Protein AF-A0A9D8KXH6-F1 (afdb_monomer_lite)

Foldseek 3Di:
DPDPPVVVLVVVLVVLLCVLCVCCVVVNDVHSCVDPPHCLCVLLVVDPDDPVDPSVVSLVVQDPDSVRSSVRSRVVSVVVVVPPPPVVVVDDDDPDDDDPVVSVVVVVVDDPPPPPVDDPPVVVQPPQDPLVVLVVVDPDSVSSVVVSVVSRDDDDDDPDDDDD

Structure (mmCIF, N/CA/C/O backbone):
data_AF-A0A9D8KXH6-F1
#
_entry.id   AF-A0A9D8KXH6-F1
#
loop_
_atom_site.group_PDB
_atom_site.id
_atom_site.type_symbol
_atom_site.label_atom_id
_atom_site.label_alt_id
_atom_site.label_comp_id
_atom_site.label_asym_id
_atom_site.label_entity_id
_atom_site.label_seq_id
_atom_site.pdbx_PDB_ins_code
_atom_site.Cartn_x
_atom_site.Cartn_y
_atom_site.Cartn_z
_atom_site.occupancy
_atom_site.B_iso_or_equiv
_atom_site.auth_seq_id
_atom_site.auth_comp_id
_atom_site.auth_asym_id
_atom_site.auth_atom_id
_atom_site.pdbx_PDB_model_num
ATOM 1 N N . MET A 1 1 ? 18.728 8.832 24.523 1.00 39.53 1 MET A N 1
ATOM 2 C CA . MET A 1 1 ? 18.821 7.819 23.444 1.00 39.53 1 MET A CA 1
ATOM 3 C C . MET A 1 1 ? 17.409 7.507 22.945 1.00 39.53 1 MET A C 1
ATOM 5 O O . MET A 1 1 ? 16.686 6.833 23.654 1.00 39.53 1 MET A O 1
ATOM 9 N N . GLY A 1 2 ? 16.967 8.043 21.797 1.00 47.31 2 GLY A N 1
ATOM 10 C CA . GLY A 1 2 ? 15.569 7.872 21.335 1.00 47.31 2 GLY A CA 1
ATOM 11 C C . GLY A 1 2 ? 15.318 8.096 19.836 1.00 47.31 2 GLY A C 1
ATOM 12 O O . GLY A 1 2 ? 14.176 8.173 19.407 1.00 47.31 2 GLY A O 1
ATOM 13 N N . GLY A 1 3 ? 16.369 8.207 19.015 1.00 50.69 3 GLY A N 1
ATOM 14 C CA . GLY A 1 3 ? 16.232 8.560 17.594 1.00 50.69 3 GLY A CA 1
ATOM 15 C C . GLY A 1 3 ? 16.082 7.379 16.627 1.00 50.69 3 GLY A C 1
ATOM 16 O O . GLY A 1 3 ? 15.753 7.595 15.466 1.00 50.69 3 GLY A O 1
ATOM 17 N N . SER A 1 4 ? 16.328 6.135 17.061 1.00 55.81 4 SER A N 1
ATOM 18 C CA . SER A 1 4 ? 16.510 5.007 16.127 1.00 55.81 4 SER A CA 1
ATOM 19 C C . SER A 1 4 ? 15.205 4.332 15.664 1.00 55.81 4 SER A C 1
ATOM 21 O O . SER A 1 4 ? 15.138 3.762 14.577 1.00 55.81 4 SER A O 1
ATOM 23 N N . THR A 1 5 ? 14.133 4.418 16.453 1.00 57.97 5 THR A N 1
ATOM 24 C CA . THR A 1 5 ? 12.862 3.730 16.153 1.00 57.97 5 THR A CA 1
ATOM 25 C C . THR A 1 5 ? 12.001 4.508 15.151 1.00 57.97 5 THR A C 1
ATOM 27 O O . THR A 1 5 ? 11.384 3.919 14.265 1.00 57.97 5 THR A O 1
ATOM 30 N N . SER A 1 6 ? 12.028 5.843 15.225 1.00 67.31 6 SER A N 1
ATOM 31 C CA . SER A 1 6 ? 11.188 6.734 14.409 1.00 67.31 6 SER A CA 1
ATOM 32 C C . SER A 1 6 ? 11.516 6.667 12.909 1.00 67.31 6 SER A C 1
ATOM 34 O O . SER A 1 6 ? 10.619 6.567 12.069 1.00 67.31 6 SER A O 1
ATOM 36 N N . TRP A 1 7 ? 12.804 6.617 12.540 1.00 56.50 7 TRP A N 1
ATOM 37 C CA . TRP A 1 7 ? 13.190 6.549 11.126 1.00 56.50 7 TRP A CA 1
ATOM 38 C C . TRP A 1 7 ? 12.853 5.201 10.482 1.00 56.50 7 TRP A C 1
ATOM 40 O O . TRP A 1 7 ? 12.556 5.152 9.287 1.00 56.50 7 TRP A O 1
ATOM 50 N N . ARG A 1 8 ? 12.913 4.105 11.254 1.00 73.44 8 ARG A N 1
ATOM 51 C CA . ARG A 1 8 ? 12.590 2.752 10.775 1.00 73.44 8 ARG A CA 1
ATOM 52 C C . ARG A 1 8 ? 11.106 2.645 10.462 1.00 73.44 8 ARG A C 1
ATOM 54 O O . ARG A 1 8 ? 10.761 2.253 9.352 1.00 73.44 8 ARG A O 1
ATOM 61 N N . ALA A 1 9 ? 10.259 3.084 11.393 1.00 77.31 9 ALA A N 1
ATOM 62 C CA . ALA A 1 9 ? 8.813 3.120 11.204 1.00 77.31 9 ALA A CA 1
ATOM 63 C C . ALA A 1 9 ? 8.428 3.966 9.979 1.00 77.31 9 ALA A C 1
ATOM 65 O O . ALA A 1 9 ? 7.709 3.492 9.103 1.00 77.31 9 ALA A O 1
ATOM 66 N N . ARG A 1 10 ? 9.004 5.170 9.838 1.00 83.38 10 ARG A N 1
ATOM 67 C CA . ARG A 1 10 ? 8.739 6.034 8.677 1.00 83.38 10 ARG A CA 1
ATOM 68 C C . ARG A 1 10 ? 9.138 5.384 7.349 1.00 83.38 10 ARG A C 1
ATOM 70 O O . ARG A 1 10 ? 8.373 5.446 6.394 1.00 83.38 10 ARG A O 1
ATOM 77 N N . ARG A 1 11 ? 10.303 4.729 7.275 1.00 84.38 11 ARG A N 1
ATOM 78 C CA . ARG A 1 11 ? 10.751 4.029 6.054 1.00 84.38 11 ARG A CA 1
ATOM 79 C C . ARG A 1 11 ? 9.843 2.857 5.675 1.00 84.38 11 ARG A C 1
ATOM 81 O O . ARG A 1 11 ? 9.630 2.635 4.488 1.00 84.38 11 ARG A O 1
ATOM 88 N N . LEU A 1 12 ? 9.299 2.132 6.653 1.00 88.50 12 LEU A N 1
ATOM 89 C CA . LEU A 1 12 ? 8.360 1.036 6.394 1.00 88.50 12 LEU A CA 1
ATOM 90 C C . LEU A 1 12 ? 7.033 1.545 5.820 1.00 88.50 12 LEU A C 1
ATOM 92 O O . LEU A 1 12 ? 6.537 0.967 4.857 1.00 88.50 12 LEU A O 1
ATOM 96 N N . LEU A 1 13 ? 6.497 2.652 6.344 1.00 90.81 13 LEU A N 1
ATOM 97 C CA . LEU A 1 13 ? 5.281 3.273 5.803 1.00 90.81 13 LEU A CA 1
ATOM 98 C C . LEU A 1 13 ? 5.488 3.783 4.372 1.00 90.81 13 LEU A C 1
ATOM 100 O O . LEU A 1 13 ? 4.633 3.588 3.510 1.00 90.81 13 LEU A O 1
ATOM 104 N N . GLU A 1 14 ? 6.648 4.378 4.095 1.00 90.75 14 GLU A N 1
ATOM 105 C CA . GLU A 1 14 ? 7.029 4.797 2.743 1.00 90.75 14 GLU A CA 1
ATOM 106 C C . GLU A 1 14 ? 7.136 3.618 1.768 1.00 90.75 14 GLU A C 1
ATOM 108 O O . GLU A 1 14 ? 6.654 3.693 0.635 1.00 90.75 14 GLU A O 1
ATOM 113 N N . LEU A 1 15 ? 7.716 2.502 2.216 1.00 90.31 15 LEU A N 1
ATOM 114 C CA . LEU A 1 15 ? 7.793 1.278 1.425 1.00 90.31 15 LEU A CA 1
ATOM 115 C C . LEU A 1 15 ? 6.403 0.684 1.163 1.00 90.31 15 LEU A C 1
ATOM 117 O O . LEU A 1 15 ? 6.100 0.313 0.030 1.00 90.31 15 LEU A O 1
ATOM 121 N N . ALA A 1 16 ? 5.540 0.633 2.178 1.00 91.81 16 ALA A N 1
ATOM 122 C CA . ALA A 1 16 ? 4.171 0.153 2.026 1.00 91.81 16 ALA A CA 1
ATOM 123 C C . ALA A 1 16 ? 3.387 1.008 1.016 1.00 91.81 16 ALA A C 1
ATOM 125 O O . ALA A 1 16 ? 2.734 0.477 0.117 1.00 91.81 16 ALA A O 1
ATOM 126 N N . ARG A 1 17 ? 3.530 2.337 1.095 1.00 93.00 17 ARG A N 1
ATOM 127 C CA . ARG A 1 17 ? 2.966 3.274 0.114 1.00 93.00 17 ARG A CA 1
ATOM 128 C C . ARG A 1 17 ? 3.493 3.029 -1.295 1.00 93.00 17 ARG A C 1
ATOM 130 O O . ARG A 1 17 ? 2.720 3.085 -2.248 1.00 93.00 17 ARG A O 1
ATOM 137 N N . TYR A 1 18 ? 4.789 2.756 -1.445 1.00 91.38 18 TYR A N 1
ATOM 138 C CA . TYR A 1 18 ? 5.382 2.455 -2.747 1.00 91.38 18 TYR A CA 1
ATOM 139 C C . TYR A 1 18 ? 4.725 1.240 -3.411 1.00 91.38 18 TYR A C 1
ATOM 141 O O . TYR A 1 18 ? 4.363 1.330 -4.581 1.00 91.38 18 TYR A O 1
ATOM 149 N N . VAL A 1 19 ? 4.544 0.139 -2.672 1.00 92.12 19 VAL A N 1
ATOM 150 C CA . VAL A 1 19 ? 3.943 -1.100 -3.201 1.00 92.12 19 VAL A CA 1
ATOM 151 C C . VAL A 1 19 ? 2.544 -0.831 -3.752 1.00 92.12 19 VAL A C 1
ATOM 153 O O . VAL A 1 19 ? 2.246 -1.191 -4.888 1.00 92.12 19 VAL A O 1
ATOM 156 N N . VAL A 1 20 ? 1.721 -0.137 -2.967 1.00 95.12 20 VAL A N 1
ATOM 157 C CA . VAL A 1 20 ? 0.331 0.193 -3.306 1.00 95.12 20 VAL A CA 1
ATOM 158 C C . VAL A 1 20 ? 0.233 1.167 -4.489 1.00 95.12 20 VAL A C 1
ATOM 160 O O . VAL A 1 20 ? -0.671 1.053 -5.311 1.00 95.12 20 VAL A O 1
ATOM 163 N N . LEU A 1 21 ? 1.177 2.105 -4.625 1.00 94.12 21 LEU A N 1
ATOM 164 C CA . LEU A 1 21 ? 1.193 3.075 -5.727 1.00 94.12 21 LEU A CA 1
ATOM 165 C C . LEU A 1 21 ? 1.877 2.572 -7.002 1.00 94.12 21 LEU A C 1
ATOM 167 O O . LEU A 1 21 ? 1.741 3.211 -8.044 1.00 94.12 21 LEU A O 1
ATOM 171 N N . ASN A 1 22 ? 2.634 1.475 -6.957 1.00 93.38 22 ASN A N 1
ATOM 172 C CA . ASN A 1 22 ? 3.402 1.013 -8.114 1.00 93.38 22 ASN A CA 1
ATOM 173 C C . ASN A 1 22 ? 2.530 0.724 -9.358 1.00 93.38 22 ASN A C 1
ATOM 175 O O . ASN A 1 22 ? 2.894 1.193 -10.434 1.00 93.38 22 ASN A O 1
ATOM 179 N N . PRO A 1 23 ? 1.367 0.053 -9.250 1.00 93.19 23 PRO A N 1
ATOM 180 C CA . PRO A 1 23 ? 0.473 -0.178 -10.391 1.00 93.19 23 PRO A CA 1
ATOM 181 C C . PRO A 1 23 ? -0.093 1.113 -10.996 1.00 93.19 23 PRO A C 1
ATOM 183 O O . PRO A 1 23 ? -0.233 1.215 -12.214 1.00 93.19 23 PRO A O 1
ATOM 186 N N . VAL A 1 24 ? -0.364 2.119 -10.156 1.00 91.75 24 VAL A N 1
ATOM 187 C CA . VAL A 1 24 ? -0.815 3.449 -10.599 1.00 91.75 24 VAL A CA 1
ATOM 188 C C . VAL A 1 24 ? 0.308 4.161 -11.350 1.00 91.75 24 VAL A C 1
ATOM 190 O O . VAL A 1 24 ? 0.115 4.635 -12.465 1.00 91.75 24 VAL A O 1
ATOM 193 N N . ARG A 1 25 ? 1.519 4.172 -10.782 1.00 87.81 25 ARG A N 1
ATOM 194 C CA . ARG A 1 25 ? 2.711 4.786 -11.395 1.00 87.81 25 ARG A CA 1
ATOM 195 C C . ARG A 1 25 ? 3.135 4.096 -12.692 1.00 87.81 25 ARG A C 1
ATOM 197 O O . ARG A 1 25 ? 3.681 4.747 -13.572 1.00 87.81 25 ARG A O 1
ATOM 204 N N . ALA A 1 26 ? 2.879 2.797 -12.814 1.00 86.69 26 ALA A N 1
ATOM 205 C CA . ALA A 1 26 ? 3.100 2.033 -14.037 1.00 86.69 26 ALA A CA 1
ATOM 206 C C . ALA A 1 26 ? 1.993 2.236 -15.093 1.00 86.69 26 ALA A C 1
ATOM 208 O O . ALA A 1 26 ? 2.070 1.637 -16.163 1.00 86.69 26 ALA A O 1
ATOM 209 N N . GLY A 1 27 ? 0.958 3.036 -14.802 1.00 87.81 27 GLY A N 1
ATOM 210 C CA . GLY A 1 27 ? -0.163 3.287 -15.709 1.00 87.81 27 GLY A CA 1
ATOM 211 C C . GLY A 1 27 ? -1.090 2.086 -15.917 1.00 87.81 27 GLY A C 1
ATOM 212 O O . GLY A 1 27 ? -1.871 2.082 -16.863 1.00 87.81 27 GLY A O 1
ATOM 213 N N . MET A 1 28 ? -1.009 1.060 -15.063 1.00 91.31 28 MET A N 1
ATOM 214 C CA . MET A 1 28 ? -1.823 -0.157 -15.184 1.00 91.31 28 MET A CA 1
ATOM 215 C C . MET A 1 28 ? -3.248 0.053 -14.667 1.00 91.31 28 MET A C 1
ATOM 217 O O . MET A 1 28 ? -4.184 -0.566 -15.165 1.00 91.31 28 MET A O 1
ATOM 221 N N . VAL A 1 29 ? -3.409 0.919 -13.664 1.00 94.12 29 VAL A N 1
ATOM 222 C CA . VAL A 1 29 ? -4.696 1.246 -13.043 1.00 94.12 29 VAL A CA 1
ATOM 223 C C . VAL A 1 29 ? -4.777 2.728 -12.680 1.00 94.12 29 VAL A C 1
ATOM 225 O O . VAL A 1 29 ? -3.754 3.402 -12.561 1.00 94.12 29 VAL A O 1
ATOM 228 N N . ARG A 1 30 ? -5.995 3.249 -12.488 1.00 91.62 30 ARG A N 1
ATOM 229 C CA . ARG A 1 30 ? -6.229 4.671 -12.183 1.00 91.62 30 ARG A CA 1
ATOM 230 C C . ARG A 1 30 ? -6.040 4.994 -10.707 1.00 91.62 30 ARG A C 1
ATOM 232 O O . ARG A 1 30 ? -5.523 6.059 -10.375 1.00 91.62 30 ARG A O 1
ATOM 239 N N . THR A 1 31 ? -6.485 4.102 -9.832 1.00 93.56 31 THR A N 1
ATOM 240 C CA . THR A 1 31 ? -6.403 4.266 -8.383 1.00 93.56 31 THR A CA 1
ATOM 241 C C . THR A 1 31 ? -5.816 3.011 -7.740 1.00 93.56 31 THR A C 1
ATOM 243 O O . THR A 1 31 ? -5.875 1.932 -8.331 1.00 93.56 31 THR A O 1
ATOM 246 N N . PRO A 1 32 ? -5.251 3.102 -6.525 1.00 94.69 32 PRO A N 1
ATOM 247 C CA . PRO A 1 32 ? -4.698 1.922 -5.865 1.00 94.69 32 PRO A CA 1
ATOM 248 C C . PRO A 1 32 ? -5.746 0.848 -5.540 1.00 94.69 32 PRO A C 1
ATOM 250 O O . PRO A 1 32 ? -5.414 -0.334 -5.501 1.00 94.69 32 PRO A O 1
ATOM 253 N N . GLY A 1 33 ? -7.010 1.246 -5.348 1.00 95.81 33 GLY A N 1
ATOM 254 C CA . GLY A 1 33 ? -8.133 0.332 -5.112 1.00 95.81 33 GLY A CA 1
ATOM 255 C C . GLY A 1 33 ? -8.478 -0.552 -6.309 1.00 95.81 33 GLY A C 1
ATOM 256 O O . GLY A 1 33 ? -9.021 -1.635 -6.125 1.00 95.81 33 GLY A O 1
ATOM 257 N N . ASP A 1 34 ? -8.098 -0.141 -7.518 1.00 95.88 34 ASP A N 1
ATOM 258 C CA . ASP A 1 34 ? -8.355 -0.901 -8.743 1.00 95.88 34 ASP A CA 1
ATOM 259 C C . ASP A 1 34 ? -7.367 -2.069 -8.932 1.00 95.88 34 ASP A C 1
ATOM 261 O O . ASP A 1 34 ? -7.555 -2.898 -9.821 1.00 95.88 34 ASP A O 1
ATOM 265 N N . TRP A 1 35 ? -6.290 -2.142 -8.135 1.00 96.06 35 TRP A N 1
ATOM 266 C CA . TRP A 1 35 ? -5.290 -3.203 -8.251 1.00 96.06 35 TRP A CA 1
ATOM 267 C C . TRP A 1 35 ? -5.578 -4.376 -7.302 1.00 96.06 35 TRP A C 1
ATOM 269 O O . TRP A 1 35 ? -5.348 -4.255 -6.092 1.00 96.06 35 TRP A O 1
ATOM 279 N N . PRO A 1 36 ? -5.995 -5.548 -7.822 1.00 92.88 36 PRO A N 1
ATOM 280 C CA . PRO A 1 36 ? -6.414 -6.677 -6.989 1.00 92.88 36 PRO A CA 1
ATOM 281 C C . PRO A 1 36 ? -5.248 -7.379 -6.282 1.00 92.88 36 PRO A C 1
ATOM 283 O O . PRO A 1 36 ? -5.462 -8.102 -5.317 1.00 92.88 36 PRO A O 1
ATOM 286 N N . TRP A 1 37 ? -4.005 -7.185 -6.738 1.00 93.06 37 TRP A N 1
ATOM 287 C CA . TRP A 1 37 ? -2.822 -7.842 -6.166 1.00 93.06 37 TRP A CA 1
ATOM 288 C C . TRP A 1 37 ? -2.082 -6.945 -5.169 1.00 93.06 37 TRP A C 1
ATOM 290 O O . TRP A 1 37 ? -0.853 -6.946 -5.100 1.00 93.06 37 TRP A O 1
ATOM 300 N N . SER A 1 38 ? -2.834 -6.149 -4.411 1.00 93.12 38 SER A N 1
ATOM 301 C CA . SER A 1 38 ? -2.344 -5.437 -3.234 1.00 93.12 38 SER A CA 1
ATOM 302 C C . SER A 1 38 ? -3.283 -5.671 -2.059 1.00 93.12 38 SER A C 1
ATOM 304 O O . SER A 1 38 ? -4.459 -5.971 -2.231 1.00 93.12 38 SER A O 1
ATOM 306 N N . ASN A 1 39 ? -2.780 -5.466 -0.849 1.00 94.25 39 ASN A N 1
ATOM 307 C CA . ASN A 1 39 ? -3.594 -5.480 0.360 1.00 94.25 39 ASN A CA 1
ATOM 308 C C . ASN A 1 39 ? -4.330 -4.148 0.607 1.00 94.25 39 ASN A C 1
ATOM 310 O O . ASN A 1 39 ? -4.854 -3.947 1.703 1.00 94.25 39 ASN A O 1
ATOM 314 N N . TYR A 1 40 ? -4.341 -3.215 -0.355 1.00 95.94 40 TYR A N 1
ATOM 315 C CA . TYR A 1 40 ? -4.904 -1.878 -0.156 1.00 95.94 40 TYR A CA 1
ATOM 316 C C . TYR A 1 40 ? -6.397 -1.936 0.169 1.00 95.94 40 TYR A C 1
ATOM 318 O O . TYR A 1 40 ? -6.816 -1.331 1.147 1.00 95.94 40 TYR A O 1
ATOM 326 N N . ARG A 1 41 ? -7.175 -2.740 -0.564 1.00 96.44 41 ARG A N 1
ATOM 327 C CA . ARG A 1 41 ? -8.623 -2.906 -0.346 1.00 96.44 41 ARG A CA 1
ATOM 328 C C . ARG A 1 41 ? -8.934 -3.469 1.042 1.00 96.44 41 ARG A C 1
ATOM 330 O O . ARG A 1 41 ? -9.731 -2.891 1.770 1.00 96.44 41 ARG A O 1
ATOM 337 N N . ALA A 1 42 ? -8.218 -4.512 1.463 1.00 95.81 42 ALA A N 1
ATOM 338 C CA . ALA A 1 42 ? -8.319 -5.042 2.825 1.00 95.81 42 ALA A CA 1
ATOM 339 C C . ALA A 1 42 ? -7.926 -4.000 3.894 1.00 95.81 42 ALA A C 1
ATOM 341 O O . ALA A 1 42 ? -8.578 -3.893 4.926 1.00 95.81 42 ALA A O 1
ATOM 342 N N . THR A 1 43 ? -6.898 -3.183 3.633 1.00 96.00 43 THR A N 1
ATOM 343 C CA . THR A 1 43 ? -6.463 -2.106 4.548 1.00 96.00 43 THR A CA 1
ATOM 344 C C . THR A 1 43 ? -7.479 -0.959 4.620 1.00 96.00 43 THR A C 1
ATOM 346 O O . THR A 1 43 ? -7.607 -0.324 5.662 1.00 96.00 43 THR A O 1
ATOM 349 N N . MET A 1 44 ? -8.213 -0.704 3.535 1.00 96.25 44 MET A N 1
ATOM 350 C CA . MET A 1 44 ? -9.295 0.282 3.463 1.00 96.25 44 MET A CA 1
ATOM 351 C C . MET A 1 44 ? -10.624 -0.226 4.043 1.00 96.25 44 MET A C 1
ATOM 353 O O . MET A 1 44 ? -11.530 0.572 4.259 1.00 96.25 44 MET A O 1
ATOM 357 N N . GLY A 1 45 ? -10.734 -1.529 4.326 1.00 93.62 45 GLY A N 1
ATOM 358 C CA . GLY A 1 45 ? -11.978 -2.164 4.766 1.00 93.62 45 GLY A CA 1
ATOM 359 C C . GLY A 1 45 ? -12.937 -2.530 3.627 1.00 93.62 45 GLY A C 1
ATOM 360 O O . GLY A 1 45 ? -14.061 -2.941 3.895 1.00 93.62 45 GLY A O 1
ATOM 361 N N . ASP A 1 46 ? -12.497 -2.428 2.370 1.00 93.38 46 ASP A N 1
ATOM 362 C CA . ASP A 1 46 ? -13.291 -2.768 1.180 1.00 93.38 46 ASP A CA 1
ATOM 363 C C . ASP A 1 46 ? -13.345 -4.285 0.913 1.00 93.38 46 ASP A C 1
ATOM 365 O O . ASP A 1 46 ? -14.135 -4.756 0.094 1.00 93.38 46 ASP A O 1
ATOM 369 N N . GLU A 1 47 ? -12.479 -5.059 1.575 1.00 94.12 47 GLU A N 1
ATOM 370 C CA . GLU A 1 47 ? -12.419 -6.520 1.506 1.00 94.12 47 GLU A CA 1
ATOM 371 C C . GLU A 1 47 ? -12.156 -7.120 2.891 1.00 94.12 47 GLU A C 1
ATOM 373 O O . GLU A 1 47 ? -11.555 -6.488 3.764 1.00 94.12 47 GLU A O 1
ATOM 378 N N . SER A 1 48 ? -12.570 -8.376 3.085 1.00 92.44 48 SER A N 1
ATOM 379 C CA . SER A 1 48 ? -12.250 -9.127 4.299 1.00 92.44 48 SER A CA 1
ATOM 380 C C . SER A 1 48 ? -10.736 -9.224 4.477 1.00 92.44 48 SER A C 1
ATOM 382 O O . SER A 1 48 ? -10.027 -9.666 3.571 1.00 92.44 48 SER A O 1
ATOM 384 N N . THR A 1 49 ? -10.244 -8.857 5.655 1.00 93.25 49 THR A N 1
ATOM 385 C CA . THR A 1 49 ? -8.828 -8.996 6.003 1.00 93.25 49 THR A CA 1
ATOM 386 C C . THR A 1 49 ? -8.547 -10.440 6.436 1.00 93.25 49 THR A C 1
ATOM 388 O O . THR A 1 49 ? -9.169 -10.891 7.395 1.00 93.25 49 THR A O 1
ATOM 391 N N . PRO A 1 50 ? -7.635 -11.177 5.772 1.00 91.62 50 PRO A N 1
ATOM 392 C CA . PRO A 1 50 ? -7.209 -12.495 6.241 1.00 91.62 50 PRO A CA 1
ATOM 393 C C . PRO A 1 50 ? -6.466 -12.410 7.581 1.00 91.62 50 PRO A C 1
ATOM 395 O O . PRO A 1 50 ? -5.717 -11.461 7.795 1.00 91.62 50 PRO A O 1
ATOM 398 N N . ASP A 1 51 ? -6.560 -13.440 8.426 1.00 91.44 51 ASP A N 1
ATOM 399 C CA . ASP A 1 51 ? -5.953 -13.450 9.774 1.00 91.44 51 ASP A CA 1
ATOM 400 C C . ASP A 1 51 ? -4.429 -13.231 9.787 1.00 91.44 51 ASP A C 1
ATOM 402 O O . ASP A 1 51 ? -3.864 -12.713 10.748 1.00 91.44 51 ASP A O 1
ATOM 406 N N . TRP A 1 52 ? -3.740 -13.613 8.709 1.00 92.50 52 TRP A N 1
ATOM 407 C CA . TRP A 1 52 ? -2.294 -13.425 8.566 1.00 92.50 52 TRP A CA 1
ATOM 408 C C . TRP A 1 52 ? -1.902 -11.998 8.149 1.00 92.50 52 TRP A C 1
ATOM 410 O O . TRP A 1 52 ? -0.720 -11.648 8.187 1.00 92.50 52 TRP A O 1
ATOM 420 N N . LEU A 1 53 ? -2.860 -11.168 7.725 1.00 92.06 53 LEU A N 1
ATOM 421 C CA . LEU A 1 53 ? -2.615 -9.814 7.248 1.00 92.06 53 LEU A CA 1
ATOM 422 C C . LEU A 1 53 ? -2.789 -8.801 8.387 1.00 92.06 53 LEU A C 1
ATOM 424 O O . LEU A 1 53 ? -3.896 -8.452 8.785 1.00 92.06 53 LEU A O 1
ATOM 428 N N . ALA A 1 54 ? -1.674 -8.248 8.861 1.00 90.81 54 ALA A N 1
ATOM 429 C CA . ALA A 1 54 ? -1.660 -7.281 9.956 1.00 90.81 54 ALA A CA 1
ATOM 430 C C . ALA A 1 54 ? -2.033 -5.845 9.514 1.00 90.81 54 ALA A C 1
ATOM 432 O O . ALA A 1 54 ? -1.225 -4.920 9.636 1.00 90.81 54 ALA A O 1
ATOM 433 N N . THR A 1 55 ? -3.262 -5.626 9.029 1.00 93.25 55 THR A N 1
ATOM 434 C CA . THR A 1 55 ? -3.776 -4.267 8.751 1.00 93.25 55 THR A CA 1
ATOM 435 C C . THR A 1 55 ? -3.807 -3.353 9.990 1.00 93.25 55 THR A C 1
ATOM 437 O O . THR A 1 55 ? -3.477 -2.175 9.840 1.00 93.25 55 THR A O 1
ATOM 440 N N . PRO A 1 56 ? -4.060 -3.825 11.232 1.00 91.94 56 PRO A N 1
ATOM 441 C CA . PRO A 1 56 ? -4.050 -2.934 12.394 1.00 91.94 56 PRO A CA 1
ATOM 442 C C . PRO A 1 56 ? -2.671 -2.328 12.675 1.00 91.94 56 PRO A C 1
ATOM 444 O O . PRO A 1 56 ? -2.583 -1.191 13.126 1.00 91.94 56 PRO A O 1
ATOM 447 N N . TRP A 1 57 ? -1.588 -3.052 12.370 1.00 91.00 57 TRP A N 1
ATOM 448 C CA . TRP A 1 57 ? -0.225 -2.566 12.597 1.00 91.00 57 TRP A CA 1
ATOM 449 C C . TRP A 1 57 ? 0.144 -1.408 11.666 1.00 91.00 57 TRP A C 1
ATOM 451 O O . TRP A 1 57 ? 0.779 -0.448 12.097 1.00 91.00 57 TRP A O 1
ATOM 461 N N . ILE A 1 58 ? -0.250 -1.468 10.387 1.00 92.19 58 ILE A N 1
ATOM 462 C CA . ILE A 1 58 ? 0.007 -0.342 9.482 1.00 92.19 58 ILE A CA 1
ATOM 463 C C . ILE A 1 58 ? -0.876 0.853 9.853 1.00 92.19 58 ILE A C 1
ATOM 465 O O . ILE A 1 58 ? -0.392 1.982 9.859 1.00 92.19 58 ILE A O 1
ATOM 469 N N . LEU A 1 59 ? -2.136 0.600 10.224 1.00 95.00 59 LEU A N 1
ATOM 470 C CA . LEU A 1 59 ? -3.120 1.624 10.580 1.00 95.00 59 LEU A CA 1
ATOM 471 C C . LEU A 1 59 ? -2.817 2.305 11.923 1.00 95.00 59 LEU A C 1
ATOM 473 O O . LEU A 1 59 ? -3.071 3.500 12.053 1.00 95.00 59 LEU A O 1
ATOM 477 N N . SER A 1 60 ? -2.167 1.629 12.876 1.00 93.00 60 SER A N 1
ATOM 478 C CA . SER A 1 60 ? -1.765 2.245 14.152 1.00 93.00 60 SER A CA 1
ATOM 479 C C . SER A 1 60 ? -0.772 3.402 13.988 1.00 93.00 60 SER A C 1
ATOM 481 O O . SER A 1 60 ? -0.562 4.175 14.916 1.00 93.00 60 SER A O 1
ATOM 483 N N . GLY A 1 61 ? -0.137 3.536 12.818 1.00 90.62 61 GLY A N 1
ATOM 484 C CA . GLY A 1 61 ? 0.692 4.693 12.475 1.00 90.62 61 GLY A CA 1
ATOM 485 C C . GLY A 1 61 ? -0.090 5.935 12.027 1.00 90.62 61 GLY A C 1
ATOM 486 O O . GLY A 1 61 ? 0.533 6.969 11.788 1.00 90.62 61 GLY A O 1
ATOM 487 N N . PHE A 1 62 ? -1.417 5.845 11.877 1.00 94.56 62 PHE A N 1
ATOM 488 C CA . PHE A 1 62 ? -2.251 6.870 11.236 1.00 94.56 62 PHE A CA 1
ATOM 489 C C . PHE A 1 62 ? -3.392 7.412 12.105 1.00 94.56 62 PHE A C 1
ATOM 491 O O . PHE A 1 62 ? -3.955 8.449 11.756 1.00 94.56 62 PHE A O 1
ATOM 498 N N . GLY A 1 63 ? -3.731 6.762 13.217 1.00 92.06 63 GLY A N 1
ATOM 499 C CA . GLY A 1 63 ? -4.776 7.230 14.125 1.00 92.06 63 GLY A CA 1
ATOM 500 C C . GLY A 1 63 ? -4.997 6.291 15.307 1.00 92.06 63 GLY A C 1
ATOM 501 O O . GLY A 1 63 ? -4.512 5.160 15.307 1.00 92.06 63 GLY A O 1
ATOM 502 N N . GLU A 1 64 ? -5.729 6.776 16.309 1.00 91.62 64 GLU A N 1
ATOM 503 C CA . GLU A 1 64 ? -6.096 5.999 17.502 1.00 91.62 64 GLU A CA 1
ATOM 504 C C . GLU A 1 64 ? -7.350 5.155 17.265 1.00 91.62 64 GLU A C 1
ATOM 506 O O . GLU A 1 64 ? -7.481 4.056 17.805 1.00 91.62 64 GLU A O 1
ATOM 511 N N . THR A 1 65 ? -8.259 5.642 16.418 1.00 95.31 65 THR A N 1
ATOM 512 C CA . THR A 1 65 ? -9.457 4.910 16.011 1.00 95.31 65 THR A CA 1
ATOM 513 C C . THR A 1 65 ? -9.322 4.377 14.589 1.00 95.31 65 THR A C 1
ATOM 515 O O . THR A 1 65 ? -8.662 4.970 13.732 1.00 95.31 65 THR A O 1
ATOM 518 N N . MET A 1 66 ? -9.982 3.251 14.313 1.00 93.12 66 MET A N 1
ATOM 519 C CA . MET A 1 66 ? -9.922 2.622 12.993 1.00 93.12 66 MET A CA 1
ATOM 520 C C . MET A 1 66 ? -10.421 3.542 11.859 1.00 93.12 66 MET A C 1
ATOM 522 O O . MET A 1 66 ? -9.715 3.664 10.858 1.00 93.12 66 MET A O 1
ATOM 526 N N . PRO A 1 67 ? -11.565 4.250 11.989 1.00 95.00 67 PRO A N 1
ATOM 527 C CA . PRO A 1 67 ? -12.036 5.148 10.933 1.00 95.00 67 PRO A CA 1
ATOM 528 C C . PRO A 1 67 ? -11.060 6.296 10.640 1.00 95.00 67 PRO A C 1
ATOM 530 O O . PRO A 1 67 ? -10.802 6.616 9.478 1.00 95.00 67 PRO A O 1
ATOM 533 N N . GLU A 1 68 ? -10.477 6.895 11.682 1.00 96.44 68 GLU A N 1
ATOM 534 C CA . GLU A 1 68 ? -9.487 7.965 11.529 1.00 96.44 68 GLU A CA 1
ATOM 535 C C . GLU A 1 68 ? -8.208 7.457 10.870 1.00 96.44 68 GLU A C 1
ATOM 537 O O . GLU A 1 68 ? -7.702 8.091 9.9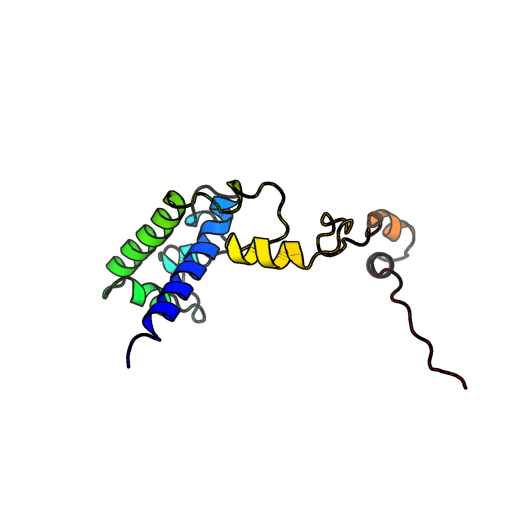40 1.00 96.44 68 GLU A O 1
ATOM 542 N N . ALA A 1 69 ? -7.715 6.298 11.315 1.00 96.31 69 ALA A N 1
ATOM 543 C CA . ALA A 1 69 ? -6.517 5.672 10.782 1.00 96.31 69 ALA A CA 1
ATOM 544 C C . ALA A 1 69 ? -6.664 5.323 9.297 1.00 96.31 69 ALA A C 1
ATOM 546 O O . ALA A 1 69 ? -5.776 5.638 8.505 1.00 96.31 69 ALA A O 1
ATOM 547 N N . VAL A 1 70 ? -7.798 4.741 8.892 1.00 96.56 70 VAL A N 1
ATOM 548 C CA . VAL A 1 70 ? -8.095 4.434 7.482 1.00 96.56 70 VAL A CA 1
ATOM 549 C C . VAL A 1 70 ? -8.144 5.715 6.648 1.00 96.56 70 VAL A C 1
ATOM 551 O O . VAL A 1 70 ? -7.506 5.801 5.594 1.00 96.56 70 VAL A O 1
ATOM 554 N N . ALA A 1 71 ? -8.831 6.754 7.132 1.00 96.62 71 ALA A N 1
ATOM 555 C CA . ALA A 1 71 ? -8.906 8.036 6.435 1.00 96.62 71 ALA A CA 1
ATOM 556 C C . ALA A 1 71 ? -7.521 8.698 6.288 1.00 96.62 71 ALA A C 1
ATOM 558 O O . ALA A 1 71 ? -7.183 9.225 5.224 1.00 96.62 71 ALA A O 1
ATOM 559 N N . ALA A 1 72 ? -6.697 8.663 7.336 1.00 96.50 72 ALA A N 1
ATOM 560 C CA . ALA A 1 72 ? -5.345 9.209 7.323 1.00 96.50 72 ALA A CA 1
ATOM 561 C C . ALA A 1 72 ? -4.382 8.392 6.442 1.00 96.50 72 ALA A C 1
ATOM 563 O O . ALA A 1 72 ? -3.605 8.989 5.692 1.00 96.50 72 ALA A O 1
ATOM 564 N N . TYR A 1 73 ? -4.479 7.061 6.447 1.00 96.19 73 TYR A N 1
ATOM 565 C CA . TYR A 1 73 ? -3.722 6.183 5.553 1.00 96.19 73 TYR A CA 1
ATOM 566 C C . TYR A 1 73 ? -4.066 6.440 4.081 1.00 96.19 73 TYR A C 1
ATOM 568 O O . TYR A 1 73 ? -3.171 6.618 3.251 1.00 96.19 73 TYR A O 1
ATOM 576 N N . SER A 1 74 ? -5.356 6.554 3.755 1.00 95.44 74 SER A N 1
ATOM 577 C CA . SER A 1 74 ? -5.815 6.875 2.400 1.00 95.44 74 SER A CA 1
ATOM 578 C C . SER A 1 74 ? -5.258 8.211 1.900 1.00 95.44 74 SER A C 1
ATOM 580 O O . SER A 1 74 ? -4.720 8.294 0.788 1.00 95.44 74 SER A O 1
ATOM 582 N N . ARG A 1 75 ? -5.284 9.251 2.749 1.00 95.25 75 ARG A N 1
ATOM 583 C CA . ARG A 1 75 ? -4.646 10.542 2.443 1.00 95.25 75 ARG A CA 1
ATOM 584 C C . ARG A 1 75 ? -3.144 10.392 2.212 1.00 95.25 75 ARG A C 1
ATOM 586 O O . ARG A 1 75 ? -2.635 10.917 1.227 1.00 95.25 75 ARG A O 1
ATOM 593 N N . PHE A 1 76 ? -2.444 9.656 3.073 1.00 94.94 76 PHE A N 1
ATOM 594 C CA . PHE A 1 76 ? -1.003 9.424 2.953 1.00 94.94 76 PHE A CA 1
ATOM 595 C C . PHE A 1 76 ? -0.610 8.732 1.638 1.00 94.94 76 PHE A C 1
ATOM 597 O O . PHE A 1 76 ? 0.371 9.132 0.996 1.00 94.94 76 PHE A O 1
ATOM 604 N N . VAL A 1 77 ? -1.382 7.726 1.216 1.00 94.12 77 VAL A N 1
ATOM 605 C CA . VAL A 1 77 ? -1.188 7.032 -0.065 1.00 94.12 77 VAL A CA 1
ATOM 606 C C . VAL A 1 77 ? -1.460 7.976 -1.235 1.00 94.12 77 VAL A C 1
ATOM 608 O O . VAL A 1 77 ? -0.608 8.119 -2.110 1.00 94.12 77 VAL A O 1
ATOM 611 N N . THR A 1 78 ? -2.595 8.679 -1.225 1.00 89.88 78 THR A N 1
ATOM 612 C CA . THR A 1 78 ? -2.985 9.610 -2.301 1.00 89.88 78 THR A CA 1
ATOM 613 C C . THR A 1 78 ? -1.965 10.742 -2.468 1.00 89.88 78 THR A C 1
ATOM 615 O O . THR A 1 78 ? -1.581 11.082 -3.587 1.00 89.88 78 THR A O 1
ATOM 618 N N . GLU A 1 79 ? -1.460 11.295 -1.365 1.00 87.62 79 GLU A N 1
ATOM 619 C CA . GLU A 1 79 ? -0.452 12.358 -1.379 1.00 87.62 79 GLU A CA 1
ATOM 620 C C . GLU A 1 79 ? 0.885 11.883 -1.976 1.00 87.62 79 GLU A C 1
ATOM 622 O O . GLU A 1 79 ? 1.543 12.614 -2.714 1.00 87.62 79 GLU A O 1
ATOM 627 N N . GLY A 1 80 ? 1.254 10.615 -1.762 1.00 81.75 80 GLY A N 1
ATOM 628 C CA . GLY A 1 80 ? 2.434 10.018 -2.397 1.00 81.75 80 GLY A CA 1
ATOM 629 C C . GLY A 1 80 ? 2.329 9.866 -3.916 1.00 81.75 80 GLY A C 1
ATOM 630 O O . GLY A 1 80 ? 3.351 9.665 -4.577 1.00 81.75 80 GLY A O 1
ATOM 631 N N . ASN A 1 81 ? 1.120 9.953 -4.475 1.00 73.12 81 ASN A N 1
ATOM 632 C CA . ASN A 1 81 ? 0.908 10.002 -5.918 1.00 73.12 81 ASN A CA 1
ATOM 633 C C . ASN A 1 81 ? 1.116 11.421 -6.474 1.00 73.12 81 ASN A C 1
ATOM 635 O O . ASN A 1 81 ? 1.651 11.579 -7.562 1.00 73.12 81 ASN A O 1
ATOM 639 N N . ARG A 1 82 ? 0.751 12.458 -5.705 1.00 64.56 82 ARG A N 1
ATOM 640 C CA . ARG A 1 82 ? 0.899 13.876 -6.092 1.00 64.56 82 ARG A CA 1
ATOM 641 C C . ARG A 1 82 ? 2.344 14.367 -6.043 1.00 64.56 82 ARG A C 1
ATOM 643 O O . ARG A 1 82 ? 2.738 15.198 -6.849 1.00 64.56 82 ARG A O 1
ATOM 650 N N . GLN A 1 83 ? 3.130 13.838 -5.108 1.00 57.44 83 GLN A N 1
ATOM 651 C CA . GLN A 1 83 ? 4.547 14.182 -4.931 1.00 57.44 83 GLN A CA 1
ATOM 652 C C . GLN A 1 83 ? 5.483 13.387 -5.852 1.00 57.44 83 GLN A C 1
ATOM 654 O O . GLN A 1 83 ? 6.697 13.587 -5.825 1.00 57.44 83 GLN A O 1
ATOM 659 N N . ALA A 1 84 ? 4.947 12.453 -6.641 1.00 54.09 84 ALA A N 1
ATOM 660 C CA . ALA A 1 84 ? 5.742 11.612 -7.513 1.00 54.09 84 ALA A CA 1
ATOM 661 C C . ALA A 1 84 ? 6.087 12.349 -8.813 1.00 54.09 84 ALA A C 1
ATOM 663 O O . ALA A 1 84 ? 5.573 12.018 -9.874 1.00 54.09 84 ALA A O 1
ATOM 664 N N . THR A 1 85 ? 7.062 13.258 -8.753 1.00 49.06 85 THR A N 1
ATOM 665 C CA . THR A 1 85 ? 8.067 13.281 -9.820 1.00 49.06 85 THR A CA 1
ATOM 666 C C . THR A 1 85 ? 8.716 11.910 -9.740 1.00 49.06 85 THR A C 1
ATOM 668 O O . THR A 1 85 ? 9.473 11.632 -8.803 1.00 49.06 85 THR A O 1
ATOM 671 N N . THR A 1 86 ? 8.316 10.971 -10.595 1.00 53.47 86 THR A N 1
ATOM 672 C CA . THR A 1 86 ? 8.889 9.633 -10.488 1.00 53.47 86 THR A CA 1
ATOM 673 C C . THR A 1 86 ? 10.400 9.774 -10.721 1.00 53.47 86 THR A C 1
ATOM 675 O O . THR A 1 86 ? 10.815 10.390 -11.704 1.00 53.47 86 THR A O 1
ATOM 678 N N . PRO A 1 87 ? 11.272 9.204 -9.867 1.00 52.38 87 PRO A N 1
ATOM 679 C CA . PRO A 1 87 ? 12.708 9.149 -10.168 1.00 52.38 87 PRO A CA 1
ATOM 680 C C . PRO A 1 87 ? 12.990 8.487 -11.530 1.00 52.38 87 PRO A C 1
ATOM 682 O O . PRO A 1 87 ? 14.065 8.636 -12.104 1.00 52.38 87 PRO A O 1
ATOM 685 N N . TRP A 1 88 ? 11.995 7.753 -12.039 1.00 51.00 88 TRP A N 1
ATOM 686 C CA . TRP A 1 88 ? 11.932 7.108 -13.340 1.00 51.00 88 TRP A CA 1
ATOM 687 C C . TRP A 1 88 ? 11.736 8.079 -14.514 1.00 51.00 88 TRP A C 1
ATOM 689 O O . TRP A 1 88 ? 12.368 7.873 -15.544 1.00 51.00 88 TRP A O 1
ATOM 699 N N . GLU A 1 89 ? 10.963 9.160 -14.374 1.00 51.75 89 GLU A N 1
ATOM 700 C CA . GLU A 1 89 ? 10.821 10.196 -15.417 1.00 51.75 89 GLU A CA 1
ATOM 701 C C . GLU A 1 89 ? 12.121 10.980 -15.639 1.00 51.75 89 GLU A C 1
ATOM 703 O O . GLU A 1 89 ? 12.446 11.357 -16.764 1.00 51.75 89 GLU A O 1
ATOM 708 N N . GLN A 1 90 ? 12.925 11.157 -14.587 1.00 48.66 90 GLN A N 1
ATOM 709 C CA . GLN A 1 90 ? 14.269 11.745 -14.687 1.00 48.66 90 GLN A CA 1
ATOM 710 C C . GLN A 1 90 ? 15.324 10.744 -15.183 1.00 48.66 90 GLN A C 1
ATOM 712 O O . GLN A 1 90 ? 16.485 11.102 -15.397 1.00 48.66 90 GLN A O 1
ATOM 717 N N . ARG A 1 91 ? 14.948 9.479 -15.400 1.00 44.94 91 ARG A N 1
ATOM 718 C CA . ARG A 1 91 ? 15.876 8.400 -15.738 1.00 44.94 91 ARG A CA 1
ATOM 719 C C . ARG A 1 91 ? 16.186 8.381 -17.235 1.00 44.94 91 ARG A C 1
ATOM 721 O O . ARG A 1 91 ? 15.866 7.435 -17.950 1.00 44.94 91 ARG A O 1
ATOM 728 N N . LYS A 1 92 ? 16.899 9.400 -17.718 1.00 42.22 92 LYS A N 1
ATOM 729 C CA . LYS A 1 92 ? 17.617 9.313 -18.998 1.00 42.22 92 LYS A CA 1
ATOM 730 C C . LYS A 1 92 ? 18.919 8.518 -18.794 1.00 42.22 92 LYS A C 1
ATOM 732 O O . LYS A 1 92 ? 19.935 9.053 -18.373 1.00 42.22 92 LYS A O 1
ATOM 737 N N . GLN A 1 93 ? 18.859 7.219 -19.100 1.00 45.50 93 GLN A N 1
ATOM 738 C CA . GLN A 1 93 ? 20.000 6.342 -19.434 1.00 45.50 93 GLN A CA 1
ATOM 739 C C . GLN A 1 93 ? 21.054 5.975 -18.364 1.00 45.50 93 GLN A C 1
ATOM 741 O O . GLN A 1 93 ? 22.182 5.668 -18.741 1.00 45.50 93 GLN A O 1
ATOM 746 N N . GLN A 1 94 ? 20.771 5.926 -17.056 1.00 51.66 94 GLN A N 1
ATOM 747 C CA . GLN A 1 94 ? 21.841 5.584 -16.093 1.00 51.66 94 GLN A CA 1
ATOM 748 C C . GLN A 1 94 ? 21.582 4.316 -15.282 1.00 51.66 94 GLN A C 1
ATOM 750 O O . GLN A 1 94 ? 20.625 4.211 -14.514 1.00 51.66 94 GLN A O 1
ATOM 755 N N . LEU A 1 95 ? 22.498 3.356 -15.445 1.00 59.47 95 LEU A N 1
ATOM 756 C CA . LEU A 1 95 ? 22.575 2.091 -14.709 1.00 59.47 95 LEU A CA 1
ATOM 757 C C . LEU A 1 95 ? 22.824 2.266 -13.211 1.00 59.47 95 LEU A C 1
ATOM 759 O O . LEU A 1 95 ? 22.736 1.301 -12.459 1.00 59.47 95 LEU A O 1
ATOM 763 N N . PHE A 1 96 ? 23.096 3.489 -12.769 1.00 61.97 96 PHE A N 1
ATOM 764 C CA . PHE A 1 96 ? 23.379 3.811 -11.384 1.00 61.97 96 PHE A CA 1
ATOM 765 C C . PHE A 1 96 ? 22.228 4.630 -10.805 1.00 61.97 96 PHE A C 1
ATOM 767 O O . PHE A 1 96 ? 21.828 5.645 -11.370 1.00 61.97 96 PHE A O 1
ATOM 774 N N . LEU A 1 97 ? 21.685 4.159 -9.683 1.00 61.81 97 LEU A N 1
ATOM 775 C CA . LEU A 1 97 ? 20.672 4.851 -8.894 1.00 61.81 97 LEU A CA 1
ATOM 776 C C . LEU A 1 97 ? 21.323 5.323 -7.590 1.00 61.81 97 LEU A C 1
ATOM 778 O O . LEU A 1 97 ? 21.966 4.528 -6.907 1.00 61.81 97 LEU A O 1
ATOM 782 N N . GLY A 1 98 ? 21.167 6.599 -7.245 1.00 63.00 98 GLY A N 1
ATOM 783 C CA . GLY A 1 98 ? 21.739 7.188 -6.034 1.00 63.00 98 GLY A CA 1
ATOM 784 C C . GLY A 1 9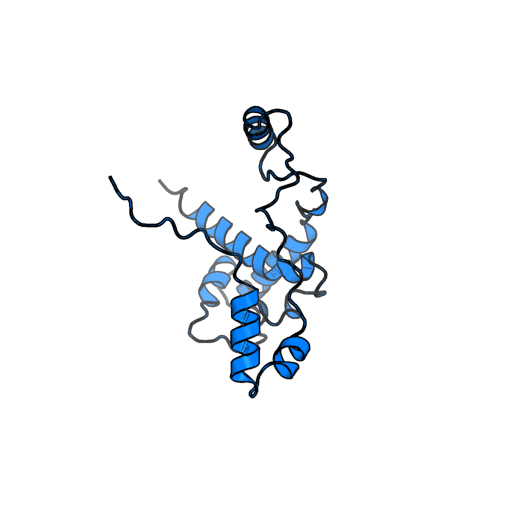8 ? 21.924 8.698 -6.167 1.00 63.00 98 GLY A C 1
ATOM 785 O O . GLY A 1 98 ? 21.500 9.287 -7.156 1.00 63.00 98 GLY A O 1
ATOM 786 N N . SER A 1 99 ? 22.549 9.323 -5.168 1.00 70.25 99 SER A N 1
ATOM 787 C CA . SER A 1 99 ? 22.895 10.750 -5.211 1.00 70.25 99 SER A CA 1
ATOM 788 C C . SER A 1 99 ? 23.988 11.043 -6.244 1.00 70.25 99 SER A C 1
ATOM 790 O O . SER A 1 99 ? 24.781 10.159 -6.574 1.00 70.25 99 SER A O 1
ATOM 792 N N . ASP A 1 100 ? 24.106 12.298 -6.687 1.00 72.06 100 ASP A N 1
ATOM 793 C CA . ASP A 1 100 ? 25.147 12.721 -7.641 1.00 72.06 100 ASP A CA 1
ATOM 794 C C . ASP A 1 100 ? 26.565 12.378 -7.164 1.00 72.06 100 ASP A C 1
ATOM 796 O O . ASP A 1 100 ? 27.419 11.960 -7.947 1.00 72.06 100 ASP A O 1
ATOM 800 N N . VAL A 1 101 ? 26.800 12.470 -5.851 1.00 74.56 101 VAL A N 1
ATOM 801 C CA . VAL A 1 101 ? 28.065 12.089 -5.207 1.00 74.56 101 VAL A CA 1
ATOM 802 C C . VAL A 1 101 ? 28.349 10.594 -5.380 1.00 74.56 101 VAL A C 1
ATOM 804 O O . VAL A 1 101 ? 29.461 10.208 -5.750 1.00 74.56 101 VAL A O 1
ATOM 807 N N . PHE A 1 102 ? 27.344 9.746 -5.142 1.00 75.00 102 PHE A N 1
ATOM 808 C CA . PHE A 1 102 ? 27.458 8.299 -5.313 1.00 75.00 102 PHE A CA 1
ATOM 809 C C . PHE A 1 102 ? 27.669 7.936 -6.786 1.00 75.00 102 PHE A C 1
ATOM 811 O O . PHE A 1 102 ? 28.609 7.213 -7.115 1.00 75.00 102 PHE A O 1
ATOM 818 N N . VAL A 1 103 ? 26.858 8.500 -7.684 1.00 77.12 103 VAL A N 1
ATOM 819 C CA . VAL A 1 103 ? 26.960 8.265 -9.131 1.00 77.12 103 VAL A CA 1
ATOM 820 C C . VAL A 1 103 ? 28.335 8.692 -9.656 1.00 77.12 103 VAL A C 1
ATOM 822 O O . VAL A 1 103 ? 28.963 7.947 -10.407 1.00 77.12 103 VAL A O 1
ATOM 825 N N . GLY A 1 104 ? 28.856 9.842 -9.218 1.00 75.62 104 GLY A N 1
ATOM 826 C CA . GLY A 1 104 ? 30.197 10.311 -9.575 1.00 75.62 104 GLY A CA 1
ATOM 827 C C . GLY A 1 104 ? 31.328 9.439 -9.019 1.00 75.62 104 GLY A C 1
ATOM 828 O O . GLY A 1 104 ? 32.378 9.310 -9.648 1.00 75.62 104 GLY A O 1
ATOM 829 N N . SER A 1 105 ? 31.141 8.815 -7.853 1.00 78.75 105 SER A N 1
ATOM 830 C CA . SER A 1 105 ? 32.088 7.828 -7.314 1.00 78.75 105 SER A CA 1
ATOM 831 C C . SER A 1 105 ? 32.115 6.555 -8.162 1.00 78.75 105 SER A C 1
ATOM 833 O O . SER A 1 105 ? 33.185 6.104 -8.571 1.00 78.75 105 SER A O 1
ATOM 835 N N . VAL A 1 106 ? 30.943 6.015 -8.503 1.00 76.25 106 VAL A N 1
ATOM 836 C CA . VAL A 1 106 ? 30.843 4.771 -9.274 1.00 76.25 106 VAL A CA 1
ATOM 837 C C . VAL A 1 106 ? 31.378 4.954 -10.695 1.00 76.25 106 VAL A C 1
ATOM 839 O O . VAL A 1 106 ? 32.177 4.138 -11.143 1.00 76.25 106 VAL A O 1
ATOM 842 N N . ARG A 1 107 ? 31.056 6.066 -11.374 1.00 71.50 107 ARG A N 1
ATOM 843 C CA . ARG A 1 107 ? 31.572 6.353 -12.729 1.00 71.50 107 ARG A CA 1
ATOM 844 C C 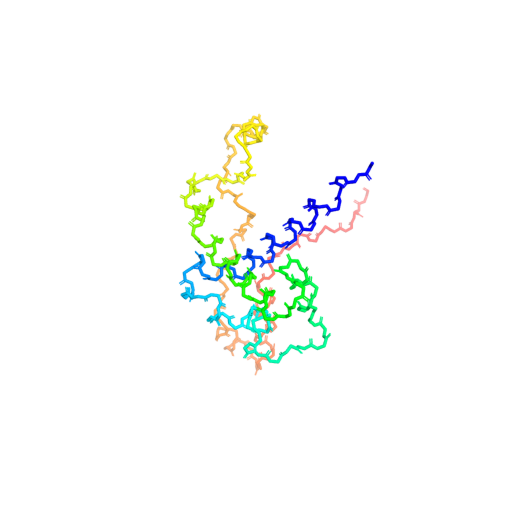. ARG A 1 107 ? 33.101 6.402 -12.813 1.00 71.50 107 ARG A C 1
ATOM 846 O O . ARG A 1 107 ? 33.644 6.063 -13.855 1.00 71.50 107 ARG A O 1
ATOM 853 N N . ARG A 1 108 ? 33.796 6.801 -11.740 1.00 75.62 108 ARG A N 1
ATOM 854 C CA . ARG A 1 108 ? 35.271 6.857 -11.698 1.00 75.62 108 ARG A CA 1
ATOM 855 C C . ARG A 1 108 ? 35.939 5.482 -11.627 1.00 75.62 108 ARG A C 1
ATOM 857 O O . ARG A 1 108 ? 37.105 5.371 -11.981 1.00 75.62 108 ARG A O 1
ATOM 864 N N . HIS A 1 109 ? 35.209 4.460 -11.187 1.00 73.88 109 HIS A N 1
ATOM 865 C CA . HIS A 1 109 ? 35.706 3.087 -11.069 1.00 73.88 109 HIS A CA 1
ATOM 866 C C . HIS A 1 109 ? 35.273 2.195 -12.242 1.00 73.88 109 HIS A C 1
ATOM 868 O O . HIS A 1 109 ? 35.650 1.026 -12.295 1.00 73.88 109 HIS A O 1
ATOM 874 N N . VAL A 1 110 ? 34.486 2.726 -13.184 1.00 68.00 110 VAL A N 1
ATOM 875 C CA . VAL A 1 110 ? 34.088 2.021 -14.404 1.00 68.00 110 VAL A CA 1
ATOM 876 C C . VAL A 1 110 ? 35.175 2.228 -15.472 1.00 68.00 110 VAL A C 1
ATOM 878 O O . VAL A 1 110 ? 35.441 3.375 -15.836 1.00 68.00 110 VAL A O 1
ATOM 881 N N . PRO A 1 111 ? 35.808 1.160 -15.997 1.00 65.25 111 PRO A N 1
ATOM 882 C CA . PRO A 1 111 ? 36.829 1.276 -17.036 1.00 65.25 111 PRO A CA 1
ATOM 883 C C . PRO A 1 111 ? 36.290 1.979 -18.287 1.00 65.25 111 PRO A C 1
ATOM 885 O O . PRO A 1 111 ? 35.219 1.623 -18.791 1.00 65.25 111 PRO A O 1
ATOM 888 N N . ALA A 1 112 ? 37.038 2.950 -18.818 1.00 53.34 112 ALA A N 1
ATOM 889 C CA . ALA A 1 112 ? 36.688 3.626 -20.064 1.00 53.34 112 ALA A CA 1
ATOM 890 C C . ALA A 1 112 ? 36.556 2.596 -21.202 1.00 53.34 112 ALA A C 1
ATOM 892 O O . ALA A 1 112 ? 37.490 1.847 -21.474 1.00 53.34 112 ALA A O 1
ATOM 893 N N . GLY A 1 113 ? 35.382 2.534 -21.837 1.00 55.09 113 GLY A N 1
ATOM 894 C CA . GLY A 1 113 ? 35.085 1.575 -22.909 1.00 55.09 113 GLY A CA 1
ATOM 895 C C . GLY A 1 113 ? 34.327 0.315 -22.481 1.00 55.09 113 GLY A C 1
ATOM 896 O O . GLY A 1 113 ? 34.030 -0.520 -23.331 1.00 55.09 113 GLY A O 1
ATOM 897 N N . SER A 1 114 ? 33.962 0.169 -21.204 1.00 53.34 114 SER A N 1
ATOM 898 C CA . SER A 1 114 ? 32.976 -0.848 -20.823 1.00 53.34 114 SER A CA 1
ATOM 899 C C . SER A 1 114 ? 31.589 -0.440 -21.337 1.00 53.34 114 SER A C 1
ATOM 901 O O . SER A 1 114 ? 31.087 0.639 -21.014 1.00 53.34 114 SER A O 1
ATOM 903 N N . ASP A 1 115 ? 30.991 -1.278 -22.194 1.00 47.44 115 ASP A N 1
ATOM 904 C CA . ASP A 1 115 ? 29.623 -1.071 -22.669 1.00 47.44 115 ASP A CA 1
ATOM 905 C C . ASP A 1 115 ? 28.667 -1.241 -21.493 1.00 47.44 115 ASP A C 1
ATOM 907 O O . ASP A 1 115 ? 28.283 -2.334 -21.087 1.00 47.44 115 ASP A O 1
ATOM 911 N N . LEU A 1 116 ? 28.307 -0.107 -20.917 1.00 52.44 116 LEU A N 1
ATOM 912 C CA . LEU A 1 116 ? 27.398 -0.024 -19.799 1.00 52.44 116 LEU A CA 1
ATOM 913 C C . LEU A 1 116 ? 25.957 -0.393 -20.198 1.00 52.44 116 LEU A C 1
ATOM 915 O O . LEU A 1 116 ? 25.131 -0.534 -19.314 1.00 52.44 116 LEU A O 1
ATOM 919 N N . ARG A 1 117 ? 25.616 -0.611 -21.479 1.00 48.41 117 ARG A N 1
ATOM 920 C CA . ARG A 1 117 ? 24.281 -1.110 -21.882 1.00 48.41 117 ARG A CA 1
ATOM 921 C C . ARG A 1 117 ? 23.998 -2.543 -21.422 1.00 48.41 117 ARG A C 1
ATOM 923 O O . ARG A 1 117 ? 22.844 -2.971 -21.483 1.00 48.41 117 ARG A O 1
ATOM 930 N N . ASP A 1 118 ? 24.997 -3.242 -20.893 1.00 44.66 118 ASP A N 1
ATOM 931 C CA . ASP A 1 118 ? 24.812 -4.508 -20.197 1.00 44.66 118 ASP A CA 1
ATOM 932 C C . ASP A 1 118 ? 24.151 -4.278 -18.819 1.00 44.66 118 ASP A C 1
ATOM 934 O O . ASP A 1 118 ? 24.784 -4.282 -17.762 1.00 44.66 118 ASP A O 1
ATOM 938 N N . GLY A 1 119 ? 22.814 -4.170 -18.815 1.00 51.28 119 GLY A N 1
ATOM 939 C CA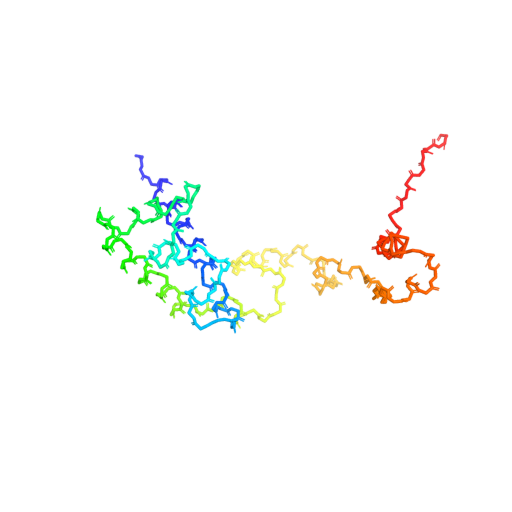 . GLY A 1 119 ? 22.014 -4.735 -17.717 1.00 51.28 119 GLY A CA 1
ATOM 940 C C . GLY A 1 119 ? 22.381 -6.217 -17.509 1.00 51.28 119 GLY A C 1
ATOM 941 O O . GLY A 1 119 ? 23.088 -6.761 -18.359 1.00 51.2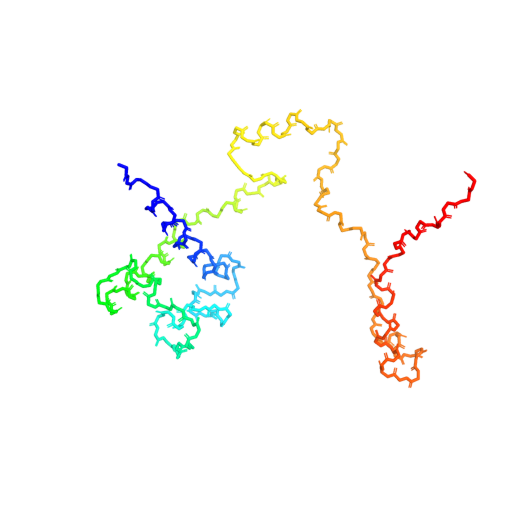8 119 GLY A O 1
ATOM 942 N N . PRO A 1 120 ? 21.955 -6.897 -16.416 1.00 41.53 120 PRO A N 1
ATOM 943 C CA . PRO A 1 120 ? 22.335 -8.292 -16.158 1.00 41.53 120 PRO A CA 1
ATOM 944 C C . PRO A 1 120 ? 22.193 -9.060 -17.456 1.00 41.53 120 PRO A C 1
ATOM 946 O O . PRO A 1 120 ? 21.071 -9.100 -17.958 1.00 41.53 120 PRO A O 1
ATOM 949 N N . GLN A 1 121 ? 23.327 -9.512 -18.026 1.00 44.72 121 GLN A N 1
ATOM 950 C CA . GLN A 1 121 ? 23.385 -9.982 -19.404 1.00 44.72 121 GLN A CA 1
ATOM 951 C C . GLN A 1 121 ? 22.148 -10.831 -19.635 1.00 44.72 121 GLN A C 1
ATOM 953 O O . GLN A 1 121 ? 22.057 -11.956 -19.130 1.00 44.72 121 GLN A O 1
ATOM 958 N N . ALA A 1 122 ? 21.194 -10.304 -20.400 1.00 44.84 122 ALA A N 1
ATOM 959 C CA . ALA A 1 122 ? 20.273 -11.150 -21.109 1.00 44.84 122 ALA A CA 1
ATOM 960 C C . ALA A 1 122 ? 21.169 -11.818 -22.147 1.00 44.84 122 ALA A C 1
ATOM 962 O O . ALA A 1 122 ? 21.196 -11.417 -23.304 1.00 44.84 122 ALA A O 1
ATOM 963 N N . ARG A 1 123 ? 22.001 -12.772 -21.690 1.00 43.69 123 ARG A N 1
ATOM 964 C CA . ARG A 1 123 ? 22.716 -13.726 -22.520 1.00 43.69 123 ARG A CA 1
ATOM 965 C C . ARG A 1 123 ? 21.642 -14.199 -23.458 1.00 43.69 123 ARG A C 1
ATOM 967 O O . ARG A 1 123 ? 20.718 -14.839 -22.957 1.00 43.69 123 ARG A O 1
ATOM 974 N N . GLY A 1 124 ? 21.707 -13.749 -24.713 1.00 45.44 124 GLY A N 1
ATOM 975 C CA . GLY A 1 124 ? 20.607 -13.822 -25.661 1.00 45.44 124 GLY A CA 1
ATOM 976 C C . GLY A 1 124 ? 20.017 -15.210 -25.580 1.00 45.44 124 GLY A C 1
ATOM 977 O O . GLY A 1 124 ? 20.616 -16.169 -26.065 1.00 45.44 124 GLY A O 1
ATOM 978 N N . ARG A 1 125 ? 18.910 -15.340 -24.844 1.00 53.53 125 ARG A N 1
ATOM 979 C CA . ARG A 1 125 ? 18.234 -16.617 -24.742 1.00 53.53 125 ARG A CA 1
ATOM 980 C C . ARG A 1 125 ? 17.664 -16.758 -26.141 1.00 53.53 125 ARG A C 1
ATOM 982 O O . ARG A 1 125 ? 16.908 -15.866 -26.536 1.00 53.53 125 ARG A O 1
ATOM 989 N N . PRO A 1 126 ? 18.088 -17.761 -26.928 1.00 57.31 126 PRO A N 1
ATOM 990 C CA . PRO A 1 126 ? 17.492 -17.952 -28.235 1.00 57.31 126 PRO A CA 1
ATOM 991 C C . PRO A 1 126 ? 15.983 -17.991 -28.022 1.00 57.31 126 PRO A C 1
ATOM 993 O O . PRO A 1 126 ? 15.525 -18.612 -27.056 1.00 57.31 126 PRO A O 1
ATOM 996 N N . VAL A 1 127 ? 15.244 -17.247 -28.851 1.00 65.62 127 VAL A N 1
ATOM 997 C CA . VAL A 1 127 ? 13.783 -17.206 -28.772 1.00 65.62 127 VAL A CA 1
ATOM 998 C C . VAL A 1 127 ? 13.312 -18.660 -28.712 1.00 65.62 127 VAL A C 1
ATOM 1000 O O . VAL A 1 127 ? 13.635 -19.425 -29.627 1.00 65.62 127 VAL A O 1
ATOM 1003 N N . PRO A 1 128 ? 12.671 -19.091 -27.610 1.00 67.75 128 PRO A N 1
ATOM 1004 C CA . PRO A 1 128 ? 12.304 -20.486 -27.461 1.00 67.75 128 PRO A CA 1
ATOM 1005 C C . PRO A 1 128 ? 11.340 -20.845 -28.589 1.00 67.75 128 PRO A C 1
ATOM 1007 O O . PRO A 1 128 ? 10.428 -20.076 -28.901 1.00 67.75 128 PRO A O 1
ATOM 1010 N N . LYS A 1 129 ? 11.557 -22.004 -29.219 1.00 78.94 129 LYS A N 1
ATOM 1011 C CA . LYS A 1 129 ? 10.629 -22.506 -30.235 1.00 78.94 129 LYS A CA 1
ATOM 1012 C C . LYS A 1 129 ? 9.226 -22.630 -29.618 1.00 78.94 129 LYS A C 1
ATOM 1014 O O . LYS A 1 129 ? 9.123 -23.004 -28.444 1.00 78.94 129 LYS A O 1
ATOM 1019 N N . PRO A 1 130 ? 8.152 -22.338 -30.368 1.00 82.94 130 PRO A N 1
ATOM 1020 C CA . PRO A 1 130 ? 6.790 -22.564 -29.904 1.00 82.94 130 PRO A CA 1
ATOM 1021 C C . PRO A 1 130 ? 6.586 -23.998 -29.397 1.00 82.94 130 PRO A C 1
ATOM 1023 O O . PRO A 1 130 ? 7.093 -24.951 -29.984 1.00 82.94 130 PRO A O 1
ATOM 1026 N N . LEU A 1 131 ? 5.782 -24.173 -28.344 1.00 77.56 131 LEU A N 1
ATOM 1027 C CA . LEU A 1 131 ? 5.438 -25.499 -27.800 1.00 77.56 131 LEU A CA 1
ATOM 1028 C C . LEU A 1 131 ? 4.854 -26.447 -28.863 1.00 77.56 131 LEU A C 1
ATOM 1030 O O . LEU A 1 131 ? 5.085 -27.651 -28.800 1.00 77.56 131 LEU A O 1
ATOM 1034 N N . ALA A 1 132 ? 4.157 -25.902 -29.865 1.00 82.19 132 ALA A N 1
ATOM 1035 C CA . ALA A 1 132 ? 3.622 -26.652 -31.001 1.00 82.19 132 ALA A CA 1
ATOM 1036 C C . ALA A 1 132 ? 4.708 -27.361 -31.832 1.00 82.19 132 ALA A C 1
ATOM 1038 O O . ALA A 1 132 ? 4.444 -28.397 -32.438 1.00 82.19 132 ALA A O 1
ATOM 1039 N N . ASP A 1 133 ? 5.937 -26.843 -31.849 1.00 84.75 133 ASP A N 1
ATOM 1040 C CA . ASP A 1 133 ? 7.047 -27.498 -32.541 1.00 84.75 133 ASP A CA 1
ATOM 1041 C C . ASP A 1 133 ? 7.489 -28.761 -31.807 1.00 84.75 133 ASP A C 1
ATOM 1043 O O . ASP A 1 133 ? 7.767 -29.768 -32.453 1.00 84.75 133 ASP A O 1
ATOM 1047 N N . PHE A 1 134 ? 7.501 -28.730 -30.472 1.00 84.25 134 PHE A N 1
ATOM 1048 C CA . PHE A 1 134 ? 7.813 -29.895 -29.641 1.00 84.25 134 PHE A CA 1
ATOM 1049 C C . PHE A 1 134 ? 6.663 -30.905 -29.631 1.00 84.25 134 PHE A C 1
ATOM 1051 O O . PHE A 1 134 ? 6.908 -32.102 -29.700 1.00 84.25 134 PHE A O 1
ATOM 1058 N N . ALA A 1 135 ? 5.411 -30.439 -29.636 1.00 84.25 135 ALA A N 1
ATOM 1059 C CA . ALA A 1 135 ? 4.232 -31.306 -29.702 1.00 84.25 135 ALA A CA 1
ATOM 1060 C C . ALA A 1 135 ? 4.162 -32.134 -30.997 1.00 84.25 135 ALA A C 1
ATOM 1062 O O . ALA A 1 135 ? 3.600 -33.219 -30.996 1.00 84.25 135 ALA A O 1
ATOM 1063 N N . ARG A 1 136 ? 4.755 -31.645 -32.094 1.00 85.50 136 ARG A N 1
ATOM 1064 C CA . ARG A 1 136 ? 4.875 -32.398 -33.354 1.00 85.50 136 ARG A CA 1
ATOM 1065 C C . ARG A 1 136 ? 5.985 -33.455 -33.342 1.00 85.50 136 ARG A C 1
ATOM 1067 O O . ARG A 1 136 ? 6.029 -34.279 -34.245 1.00 85.50 136 ARG A O 1
ATOM 1074 N N . GLN A 1 137 ? 6.899 -33.392 -32.374 1.00 82.56 137 GLN A N 1
ATOM 1075 C CA . GLN A 1 137 ? 8.109 -34.222 -32.296 1.00 82.56 137 GLN A CA 1
ATOM 1076 C C . GLN A 1 137 ? 8.094 -35.192 -31.107 1.00 82.56 137 GLN A C 1
ATOM 1078 O O . GLN A 1 137 ? 9.042 -35.953 -30.933 1.00 82.56 137 GLN A O 1
ATOM 1083 N N . CYS A 1 138 ? 7.064 -35.137 -30.264 1.00 80.94 138 CYS A N 1
ATOM 1084 C CA . CYS A 1 138 ? 6.937 -35.966 -29.075 1.00 80.94 138 CYS A CA 1
ATOM 1085 C C . CYS A 1 138 ? 5.596 -36.693 -29.096 1.00 80.94 138 CYS A C 1
ATOM 1087 O O . CYS A 1 138 ? 4.580 -36.102 -29.455 1.00 80.94 138 CYS A O 1
ATOM 1089 N N . ASP A 1 139 ? 5.606 -37.949 -28.658 1.00 84.81 139 ASP A N 1
ATOM 1090 C CA . ASP A 1 139 ? 4.427 -38.822 -28.678 1.00 84.81 139 ASP A CA 1
ATOM 1091 C C . ASP A 1 139 ? 3.342 -38.377 -27.684 1.00 84.81 139 ASP A C 1
ATOM 1093 O O . ASP A 1 139 ? 2.162 -38.671 -27.868 1.00 84.81 139 ASP A O 1
ATOM 1097 N N . ASP A 1 140 ? 3.727 -37.637 -26.637 1.00 85.00 140 ASP A N 1
ATOM 1098 C CA . ASP A 1 140 ? 2.804 -37.115 -25.638 1.00 85.00 140 ASP A CA 1
ATOM 1099 C C . ASP A 1 140 ? 3.127 -35.676 -25.183 1.00 85.00 140 ASP A C 1
ATOM 1101 O O . ASP A 1 140 ? 4.210 -35.113 -25.396 1.00 85.00 140 ASP A O 1
ATOM 1105 N N . ARG A 1 141 ? 2.137 -35.065 -24.518 1.00 81.38 141 ARG A N 1
ATOM 1106 C CA . ARG A 1 141 ? 2.205 -33.699 -23.975 1.00 81.38 141 ARG A CA 1
ATOM 1107 C C . ARG A 1 141 ? 3.367 -33.517 -22.998 1.00 81.38 141 ARG A C 1
ATOM 1109 O O . ARG A 1 141 ? 3.993 -32.456 -22.987 1.00 81.38 141 ARG A O 1
ATOM 1116 N N . ASN A 1 142 ? 3.612 -34.502 -22.142 1.00 84.50 142 ASN A N 1
ATOM 1117 C CA . ASN A 1 142 ? 4.609 -34.391 -21.083 1.00 84.50 142 ASN A CA 1
ATOM 1118 C C . ASN A 1 142 ? 6.023 -34.420 -21.676 1.00 84.50 142 ASN A C 1
ATOM 1120 O O . ASN A 1 142 ? 6.868 -33.626 -21.260 1.00 84.50 142 ASN A O 1
ATOM 1124 N N . GLY A 1 143 ? 6.247 -35.231 -22.710 1.00 83.75 143 GLY A N 1
ATOM 1125 C CA . GLY A 1 143 ? 7.454 -35.252 -23.526 1.00 83.75 143 GLY A CA 1
ATOM 1126 C C . GLY A 1 143 ? 7.701 -33.913 -24.215 1.00 83.75 143 GLY A C 1
ATOM 1127 O O . GLY A 1 143 ? 8.804 -33.372 -24.120 1.00 83.75 143 GLY A O 1
ATOM 1128 N N . ALA A 1 144 ? 6.665 -33.306 -24.802 1.00 83.81 144 ALA A N 1
ATOM 1129 C CA . ALA A 1 144 ? 6.781 -31.989 -25.434 1.00 83.81 144 ALA A CA 1
ATOM 1130 C C . ALA A 1 144 ? 7.165 -30.882 -24.431 1.00 83.81 144 ALA A C 1
ATOM 1132 O O . ALA A 1 144 ? 8.021 -30.042 -24.719 1.00 83.81 144 ALA A O 1
ATOM 1133 N N . ILE A 1 145 ? 6.573 -30.893 -23.229 1.00 81.81 145 ILE A N 1
ATOM 1134 C CA . ILE A 1 145 ? 6.891 -29.938 -22.154 1.00 81.81 145 ILE A CA 1
ATOM 1135 C C . ILE A 1 145 ? 8.321 -30.151 -21.637 1.00 81.81 145 ILE A C 1
ATOM 1137 O O . ILE A 1 145 ? 9.059 -29.179 -21.455 1.00 81.81 145 ILE A O 1
ATOM 1141 N N . ALA A 1 146 ? 8.734 -31.405 -21.432 1.00 83.69 146 ALA A N 1
ATOM 1142 C CA . ALA A 1 146 ? 10.082 -31.742 -20.983 1.00 83.69 146 ALA A CA 1
ATOM 1143 C C . ALA A 1 146 ? 11.147 -31.310 -22.007 1.00 83.69 146 ALA A C 1
ATOM 1145 O O . ALA A 1 146 ? 12.151 -30.696 -21.634 1.00 83.69 146 ALA A O 1
ATOM 1146 N N . ALA A 1 147 ? 10.900 -31.550 -23.299 1.00 83.44 147 ALA A N 1
ATOM 1147 C CA . ALA A 1 147 ? 11.785 -31.149 -24.391 1.00 83.44 147 ALA A CA 1
ATOM 1148 C C . ALA A 1 147 ? 11.897 -29.619 -24.520 1.00 83.44 147 ALA A C 1
ATOM 1150 O O . ALA A 1 147 ? 13.004 -29.081 -24.636 1.00 83.44 147 ALA A O 1
ATOM 1151 N N . ALA A 1 148 ? 10.774 -28.901 -24.416 1.00 82.50 148 ALA A N 1
ATOM 1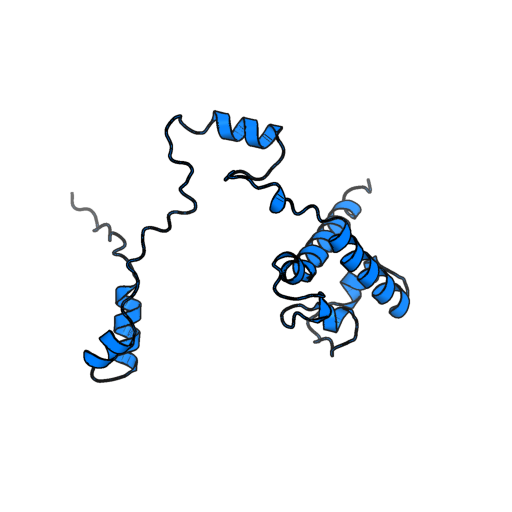152 C CA . ALA A 1 148 ? 10.758 -27.440 -24.414 1.00 82.50 148 ALA A CA 1
ATOM 1153 C C . ALA A 1 148 ? 11.561 -26.863 -23.236 1.00 82.50 148 ALA A C 1
ATOM 1155 O O . ALA A 1 148 ? 12.397 -25.974 -23.425 1.00 82.50 148 ALA A O 1
ATOM 1156 N N . TYR A 1 149 ? 11.375 -27.412 -22.032 1.00 79.25 149 TYR A N 1
ATOM 1157 C CA . TYR A 1 149 ? 12.105 -26.995 -20.835 1.00 79.25 149 TYR A CA 1
ATOM 1158 C C . TYR A 1 149 ? 13.616 -27.255 -20.954 1.00 79.25 149 TYR A C 1
ATOM 1160 O O . TYR A 1 149 ? 14.425 -26.377 -20.635 1.00 79.25 149 TYR A O 1
ATOM 1168 N N . ALA A 1 150 ? 14.007 -28.429 -21.460 1.00 80.75 150 ALA A N 1
ATOM 1169 C CA . ALA A 1 150 ? 15.406 -28.784 -21.686 1.00 80.75 150 ALA A CA 1
ATOM 1170 C C . ALA A 1 150 ? 16.086 -27.844 -22.699 1.00 80.75 150 ALA A C 1
ATOM 1172 O O . ALA A 1 150 ? 17.223 -27.425 -22.480 1.00 80.75 150 ALA A O 1
ATOM 1173 N N . SER A 1 151 ? 15.372 -27.434 -23.755 1.00 76.38 151 SER A N 1
ATOM 1174 C CA . SER A 1 151 ? 15.886 -26.519 -24.788 1.00 76.38 151 SER A CA 1
ATOM 1175 C C . SER A 1 151 ? 16.211 -25.108 -24.268 1.00 76.38 151 SER A C 1
ATOM 1177 O O . SER A 1 151 ? 17.064 -24.418 -24.826 1.00 76.38 151 SER A O 1
ATOM 1179 N N . GLY A 1 152 ? 15.574 -24.684 -23.168 1.00 66.44 152 GLY A N 1
ATOM 1180 C CA . GLY A 1 152 ? 15.742 -23.360 -22.560 1.00 66.44 152 GLY A CA 1
ATOM 1181 C C . GLY A 1 152 ? 16.892 -23.247 -21.546 1.00 66.44 152 GLY A C 1
ATOM 1182 O O . GLY A 1 152 ? 17.182 -22.136 -21.072 1.00 66.44 152 GLY A O 1
ATOM 1183 N N . LYS A 1 153 ? 17.549 -24.362 -21.183 1.00 58.38 153 LYS A N 1
ATOM 1184 C CA . LYS A 1 153 ? 18.773 -24.374 -20.363 1.00 58.38 153 LYS A CA 1
ATOM 1185 C C . LYS A 1 153 ? 19.994 -24.316 -21.284 1.00 58.38 153 LYS A C 1
ATOM 1187 O O . LYS A 1 153 ? 20.465 -25.332 -21.783 1.00 58.38 153 LYS A O 1
ATOM 1192 N N . GLY A 1 154 ? 20.526 -23.113 -21.501 1.00 49.50 154 GLY A N 1
ATOM 1193 C CA . GLY A 1 154 ? 21.829 -22.943 -22.150 1.00 49.50 154 GLY A CA 1
ATOM 1194 C C . GLY A 1 154 ? 22.896 -23.776 -21.432 1.00 49.50 154 GLY A C 1
ATOM 1195 O O . GLY A 1 154 ? 22.908 -23.818 -20.202 1.00 49.50 154 GLY A O 1
ATOM 1196 N N . LYS A 1 155 ? 23.762 -24.456 -22.199 1.00 42.38 155 LYS A N 1
ATOM 1197 C CA . LYS A 1 155 ? 24.857 -25.309 -21.706 1.00 42.38 155 LYS A CA 1
ATOM 1198 C C . LYS A 1 155 ? 25.691 -24.572 -20.647 1.00 42.38 155 LYS A C 1
ATOM 1200 O O . LYS A 1 155 ? 26.602 -23.811 -20.970 1.00 42.38 155 LYS A O 1
ATOM 1205 N N . GLY A 1 156 ? 25.387 -24.810 -19.374 1.00 36.31 156 GLY A N 1
ATOM 1206 C CA . GLY A 1 156 ? 26.290 -24.533 -18.268 1.00 36.31 156 GLY A CA 1
ATOM 1207 C C . GLY A 1 156 ? 27.458 -25.500 -18.385 1.00 36.31 156 GLY A C 1
ATOM 1208 O O . GLY A 1 156 ? 27.266 -26.712 -18.361 1.00 36.31 156 GLY A O 1
ATOM 1209 N N . ARG A 1 157 ? 28.652 -24.955 -18.599 1.00 33.69 157 ARG A N 1
ATOM 1210 C CA . ARG A 1 157 ? 29.920 -25.674 -18.710 1.00 33.69 157 ARG A CA 1
ATOM 1211 C C . ARG A 1 157 ? 30.084 -26.595 -17.492 1.00 33.69 157 ARG A C 1
ATOM 1213 O O . ARG A 1 157 ? 30.335 -26.112 -16.392 1.00 33.69 157 ARG A O 1
ATOM 1220 N N . VAL A 1 158 ? 29.927 -27.904 -17.684 1.00 34.44 158 VAL A N 1
ATOM 1221 C CA . VAL A 1 158 ? 30.346 -28.908 -16.700 1.00 34.44 158 VAL A CA 1
ATOM 1222 C C . VAL A 1 158 ? 31.870 -28.866 -16.691 1.00 34.44 158 VAL A C 1
ATOM 1224 O O . VAL A 1 158 ? 32.511 -29.189 -17.690 1.00 34.44 158 VAL A O 1
ATOM 1227 N N . LYS A 1 159 ? 32.459 -28.378 -15.598 1.00 36.69 159 LYS A N 1
ATOM 1228 C CA . LYS A 1 159 ? 33.892 -28.528 -15.348 1.00 36.69 159 LYS A CA 1
ATOM 1229 C C . LYS A 1 159 ? 34.091 -30.008 -15.006 1.00 36.69 159 LYS A C 1
ATOM 1231 O O . LYS A 1 159 ? 33.574 -30.460 -13.989 1.00 36.69 159 LYS A O 1
ATOM 1236 N N . GLY A 1 160 ? 34.728 -30.763 -15.901 1.00 37.66 160 GLY A N 1
ATOM 1237 C CA . GLY A 1 160 ? 35.106 -32.152 -15.631 1.00 37.66 160 GLY A CA 1
ATOM 1238 C C . GLY A 1 160 ? 36.059 -32.231 -14.429 1.00 37.66 160 GLY A C 1
ATOM 1239 O O . GLY A 1 160 ? 36.748 -31.241 -14.150 1.00 37.66 160 GLY A O 1
ATOM 1240 N N . PRO A 1 161 ? 36.072 -33.356 -13.694 1.00 41.66 161 PRO A N 1
ATOM 1241 C CA . PRO A 1 161 ? 37.003 -33.551 -12.593 1.00 41.66 161 PRO A CA 1
ATOM 1242 C C . PRO A 1 161 ? 38.428 -33.593 -13.151 1.00 41.66 161 PRO A C 1
ATOM 1244 O O . PRO A 1 161 ? 38.658 -34.136 -14.230 1.00 41.66 161 PRO A O 1
ATOM 1247 N N . GLY A 1 162 ? 39.352 -32.948 -12.440 1.00 41.34 162 GLY A N 1
ATOM 1248 C CA . GLY A 1 162 ? 40.754 -32.870 -12.829 1.00 41.34 162 GLY A CA 1
ATOM 1249 C C . GLY A 1 162 ? 41.393 -34.250 -12.949 1.00 41.34 162 GLY A C 1
ATOM 1250 O O . GLY A 1 162 ? 41.152 -35.128 -12.121 1.00 41.34 162 GLY A O 1
ATOM 1251 N N . SER A 1 163 ? 42.208 -34.392 -13.984 1.00 36.91 163 SER A N 1
ATOM 1252 C CA . SER A 1 163 ? 43.243 -35.408 -14.100 1.00 36.91 163 SER A CA 1
ATOM 1253 C C . SER A 1 163 ? 44.592 -34.696 -14.155 1.00 36.91 163 SER A C 1
ATOM 1255 O O . SER A 1 163 ? 44.735 -33.737 -14.920 1.00 36.91 163 SER A O 1
ATOM 1257 N N . ASP A 1 164 ? 45.499 -35.246 -13.350 1.00 38.81 164 ASP A N 1
ATOM 1258 C CA . ASP A 1 164 ? 46.938 -35.009 -13.175 1.00 38.81 164 ASP A CA 1
ATOM 1259 C C . ASP A 1 164 ? 47.378 -33.823 -12.299 1.00 38.81 164 ASP A C 1
ATOM 1261 O O . ASP A 1 164 ? 47.231 -32.644 -12.696 1.00 38.81 164 ASP A O 1
#

Secondary structure (DSSP, 8-state):
---HHHHHHHHHHHHHHHHHHHHHHTTS-SSGGG-TTSSHHHHHTSSPPPTT--HHHHHTTT-SSHHHHHHHHHHHHHHHHHT---TTTT-SS-S--S-HHHHHHHHHHSPTT--TT-SS----PPPPPPHHHHHTTSSSHHHHHHHHHHHTS------PPP--

Radius of gyration: 24.65 Å; chains: 1; bounding box: 60×53×57 Å

pLDDT: mean 75.43, std 19.45, range [33.69, 96.62]

Sequence (164 aa):
MGGSTSWRARRLLELARYVVLNPVRAGMVRTPGDWPWSNYRATMGDESTPDWLATPWILSGFGETMPEAVAAYSRFVTEGNRQATTPWEQRKQQLFLGSDVFVGSVRRHVPAGSDLRDGPQARGRPVPKPLADFARQCDDRNGAIAAAYASGKGKGRVKGPGSD